Protein AF-A0A7S3A3K7-F1 (afdb_monomer_lite)

Structure (mmCIF, N/CA/C/O backbone):
data_AF-A0A7S3A3K7-F1
#
_entry.id   AF-A0A7S3A3K7-F1
#
loop_
_atom_site.group_PDB
_atom_site.id
_atom_site.type_symbol
_atom_site.label_atom_id
_atom_site.label_alt_id
_atom_site.label_comp_id
_atom_site.label_asym_id
_atom_site.label_entity_id
_atom_site.label_seq_id
_atom_site.pdbx_PDB_ins_code
_atom_site.Cartn_x
_atom_site.Cartn_y
_atom_site.Cartn_z
_atom_site.occupancy
_atom_site.B_iso_or_equiv
_atom_site.auth_seq_id
_atom_site.auth_comp_id
_atom_site.auth_asym_id
_atom_site.auth_atom_id
_atom_site.pdbx_PDB_model_num
ATOM 1 N N . LEU A 1 1 ? 41.680 -73.406 20.985 1.00 48.62 1 LEU A N 1
ATOM 2 C CA . LEU A 1 1 ? 42.616 -72.964 22.042 1.00 48.62 1 LEU A CA 1
ATOM 3 C C . LEU A 1 1 ? 43.119 -71.578 21.677 1.00 48.62 1 LEU A C 1
ATOM 5 O O . LEU A 1 1 ? 43.986 -71.522 20.825 1.00 48.62 1 LEU A O 1
ATOM 9 N N . THR A 1 2 ? 42.519 -70.525 22.250 1.00 40.88 2 THR A N 1
ATOM 10 C CA . THR A 1 2 ? 43.187 -69.332 22.823 1.00 40.88 2 THR A CA 1
ATOM 11 C C . THR A 1 2 ? 42.159 -68.251 23.203 1.00 40.88 2 THR A C 1
ATOM 13 O O . THR A 1 2 ? 41.524 -67.630 22.363 1.00 40.88 2 THR A O 1
ATOM 16 N N . HIS A 1 3 ? 41.992 -68.117 24.520 1.00 38.97 3 HIS A N 1
ATOM 17 C CA . HIS A 1 3 ? 41.786 -66.915 25.336 1.00 38.97 3 HIS A CA 1
ATOM 18 C C . HIS A 1 3 ? 40.972 -65.710 24.819 1.00 38.97 3 HIS A C 1
ATOM 20 O O . HIS A 1 3 ? 41.445 -64.885 24.044 1.00 38.97 3 HIS A O 1
ATOM 26 N N . LEU A 1 4 ? 39.814 -65.520 25.464 1.00 44.84 4 LEU A N 1
ATOM 27 C CA . LEU A 1 4 ? 39.289 -64.206 25.857 1.00 44.84 4 LEU A CA 1
ATOM 28 C C . LEU A 1 4 ? 40.217 -63.549 26.900 1.00 44.84 4 LEU A C 1
ATOM 30 O O . LEU A 1 4 ? 40.823 -64.264 27.706 1.00 44.84 4 LEU A O 1
ATOM 34 N N . PRO A 1 5 ? 40.184 -62.211 27.014 1.00 56.34 5 PRO A N 1
ATOM 35 C CA . PRO A 1 5 ? 40.103 -61.620 28.339 1.00 56.34 5 PRO A CA 1
ATOM 36 C C . PRO A 1 5 ? 38.936 -60.644 28.475 1.00 56.34 5 PRO A C 1
ATOM 38 O O . PRO A 1 5 ? 38.511 -59.955 27.549 1.00 56.34 5 PRO A O 1
ATOM 41 N N . TRP A 1 6 ? 38.428 -60.650 29.697 1.00 43.72 6 TRP A N 1
ATOM 42 C CA . TRP A 1 6 ? 37.348 -59.841 30.215 1.00 43.72 6 TRP A CA 1
ATOM 43 C C . TRP A 1 6 ? 37.737 -58.365 30.323 1.00 43.72 6 TRP A C 1
ATOM 45 O O . TRP A 1 6 ? 38.865 -58.034 30.683 1.00 43.72 6 TRP A O 1
ATOM 55 N N . GLY A 1 7 ? 36.757 -57.491 30.098 1.00 38.28 7 GLY A N 1
ATOM 56 C CA . GLY A 1 7 ? 36.835 -56.056 30.344 1.00 38.28 7 GLY A CA 1
ATOM 57 C C . GLY A 1 7 ? 35.510 -55.552 30.908 1.00 38.28 7 GLY A C 1
ATOM 58 O O . GLY A 1 7 ? 34.555 -55.347 30.173 1.00 38.28 7 GLY A O 1
ATOM 59 N N . SER A 1 8 ? 35.502 -55.443 32.232 1.00 40.81 8 SER A N 1
ATOM 60 C CA . SER A 1 8 ? 34.556 -54.838 33.174 1.00 40.81 8 SER A CA 1
ATOM 61 C C . SER A 1 8 ? 33.446 -53.898 32.669 1.00 40.81 8 SER A C 1
ATOM 63 O O . SER A 1 8 ? 33.669 -52.920 31.961 1.00 40.81 8 SER A O 1
ATOM 65 N N . VAL A 1 9 ? 32.269 -54.172 33.235 1.00 48.50 9 VAL A N 1
ATOM 66 C CA . VAL A 1 9 ? 31.113 -53.315 33.541 1.00 48.50 9 VAL A CA 1
ATOM 67 C C . VAL A 1 9 ? 31.471 -51.845 33.799 1.00 48.50 9 VAL A C 1
ATOM 69 O O . VAL A 1 9 ? 32.280 -51.565 34.683 1.00 48.50 9 VAL A O 1
ATOM 72 N N . VAL A 1 10 ? 30.767 -50.928 33.120 1.00 49.78 10 VAL A N 1
ATOM 73 C CA . VAL A 1 10 ? 30.323 -49.651 33.706 1.00 49.78 10 VAL A CA 1
ATOM 74 C C . VAL A 1 10 ? 28.946 -49.297 33.136 1.00 49.78 10 VAL A C 1
ATOM 76 O O . VAL A 1 10 ? 28.783 -49.142 31.924 1.00 49.78 10 VAL A O 1
ATOM 79 N N . ASP A 1 11 ? 27.963 -49.191 34.027 1.00 44.97 11 ASP A N 1
ATOM 80 C CA . ASP A 1 11 ? 26.621 -48.672 33.787 1.00 44.97 11 ASP A CA 1
ATOM 81 C C . ASP A 1 11 ? 26.643 -47.361 32.994 1.00 44.97 11 ASP A C 1
ATOM 83 O O . ASP A 1 11 ? 27.205 -46.354 33.435 1.00 44.97 11 ASP A O 1
ATOM 87 N N . ARG A 1 12 ? 25.968 -47.334 31.840 1.00 42.22 12 ARG A N 1
ATOM 88 C CA . ARG A 1 12 ? 25.594 -46.076 31.190 1.00 42.22 12 ARG A CA 1
ATOM 89 C C . ARG A 1 12 ? 24.092 -45.899 31.308 1.00 42.22 12 ARG A C 1
ATOM 91 O O . ARG A 1 12 ? 23.311 -46.462 30.547 1.00 42.22 12 ARG A O 1
ATOM 98 N N . ALA A 1 13 ? 23.738 -45.122 32.325 1.00 43.72 13 ALA A N 1
ATOM 99 C CA . ALA A 1 13 ? 22.403 -44.645 32.608 1.00 43.72 13 ALA A CA 1
ATOM 100 C C . ALA A 1 13 ? 21.700 -44.122 31.345 1.00 43.72 13 ALA A C 1
ATOM 102 O O . ALA A 1 13 ? 22.262 -43.364 30.550 1.00 43.72 13 ALA A O 1
ATOM 103 N N . LEU A 1 14 ? 20.438 -44.528 31.217 1.00 46.00 14 LEU A N 1
ATOM 104 C CA . LEU A 1 14 ? 19.423 -43.931 30.363 1.00 46.00 14 LEU A CA 1
ATOM 105 C C . LEU A 1 14 ? 19.264 -42.448 30.720 1.00 46.00 14 LEU A C 1
ATOM 107 O O . LEU A 1 14 ? 18.558 -42.097 31.662 1.00 46.00 14 LEU A O 1
ATOM 111 N N . SER A 1 15 ? 19.903 -41.574 29.949 1.00 43.91 15 SER A N 1
ATOM 112 C CA . SER A 1 15 ? 19.579 -40.150 29.940 1.00 43.91 15 SER A CA 1
ATOM 113 C C . SER A 1 15 ? 18.544 -39.905 28.851 1.00 43.91 15 SER A C 1
ATOM 115 O O . SER A 1 15 ? 18.863 -39.879 27.662 1.00 43.91 15 SER A O 1
ATOM 117 N N . SER A 1 16 ? 17.291 -39.751 29.272 1.00 46.41 16 SER A N 1
ATOM 118 C CA . SER A 1 16 ? 16.187 -39.245 28.459 1.00 46.41 16 SER A CA 1
ATOM 119 C C . SER A 1 16 ? 16.609 -37.983 27.693 1.00 46.41 16 SER A C 1
ATOM 121 O O . SER A 1 16 ? 17.256 -37.116 28.287 1.00 46.41 16 SER A O 1
ATOM 123 N N . PRO A 1 17 ? 16.228 -37.811 26.415 1.00 43.88 17 PRO A N 1
ATOM 124 C CA . PRO A 1 17 ? 16.402 -36.536 25.744 1.00 43.88 17 PRO A CA 1
ATOM 125 C C . PRO A 1 17 ? 15.459 -35.530 26.403 1.00 43.88 17 PRO A C 1
ATOM 127 O O . PRO A 1 17 ? 14.247 -35.529 26.185 1.00 43.88 17 PRO A O 1
ATOM 130 N N . SER A 1 18 ? 16.022 -34.677 27.252 1.00 43.31 18 SER A N 1
ATOM 131 C CA . SER A 1 18 ? 15.382 -33.455 27.703 1.00 43.31 18 SER A CA 1
ATOM 132 C C . SER A 1 18 ? 15.076 -32.622 26.462 1.00 43.31 18 SER A C 1
ATOM 134 O O . SER A 1 18 ? 15.966 -32.066 25.819 1.00 43.31 18 SER A O 1
ATOM 136 N N . HIS A 1 19 ? 13.791 -32.578 26.106 1.00 44.78 19 HIS A N 1
ATOM 137 C CA . HIS A 1 19 ? 13.234 -31.603 25.185 1.00 44.78 19 HIS A CA 1
ATOM 138 C C . HIS A 1 19 ? 13.620 -30.214 25.694 1.00 44.78 19 HIS A C 1
ATOM 140 O O . HIS A 1 19 ? 12.988 -29.649 26.586 1.00 44.78 19 HIS A O 1
ATOM 146 N N . ASN A 1 20 ? 14.701 -29.675 25.138 1.00 39.59 20 ASN A N 1
ATOM 147 C CA . ASN A 1 20 ? 15.063 -28.285 25.296 1.00 39.59 20 ASN A CA 1
ATOM 148 C C . ASN A 1 20 ? 14.055 -27.503 24.452 1.00 39.59 20 ASN A C 1
ATOM 150 O O . ASN A 1 20 ? 14.268 -27.262 23.263 1.00 39.59 20 ASN A O 1
ATOM 154 N N . SER A 1 21 ? 12.895 -27.218 25.047 1.00 44.78 21 SER A N 1
ATOM 155 C CA . SER A 1 21 ? 11.903 -26.294 24.512 1.00 44.78 21 SER A CA 1
ATOM 156 C C . SER A 1 21 ? 12.592 -24.948 24.362 1.00 44.78 21 SER A C 1
ATOM 158 O O . SER A 1 21 ? 12.671 -24.161 25.303 1.00 44.78 21 SER A O 1
ATOM 160 N N . GLN A 1 22 ? 13.163 -24.721 23.180 1.00 43.12 22 GLN A N 1
ATOM 161 C CA . GLN A 1 22 ? 13.706 -23.438 22.786 1.00 43.12 22 GLN A CA 1
ATOM 162 C C . GLN A 1 22 ? 12.606 -22.402 22.999 1.00 43.12 22 GLN A C 1
ATOM 164 O O . GLN A 1 22 ? 11.607 -22.381 22.276 1.00 43.12 22 GLN A O 1
ATOM 169 N N . ASN A 1 23 ? 12.810 -21.551 24.005 1.00 40.94 23 ASN A N 1
ATOM 170 C CA . ASN A 1 23 ? 12.124 -20.282 24.179 1.00 40.94 23 ASN A CA 1
ATOM 171 C C . ASN A 1 23 ? 12.388 -19.439 22.927 1.00 40.94 23 ASN A C 1
ATOM 173 O O . ASN A 1 23 ? 13.291 -18.605 22.890 1.00 40.94 23 ASN A O 1
ATOM 177 N N . SER A 1 24 ? 11.621 -19.692 21.869 1.00 43.72 24 SER A N 1
ATOM 178 C CA . SER A 1 24 ? 11.544 -18.782 20.742 1.00 43.72 24 SER A CA 1
ATOM 179 C C . SER A 1 24 ? 10.917 -17.501 21.283 1.00 43.72 24 SER A C 1
ATOM 181 O O . SER A 1 24 ? 9.800 -17.559 21.806 1.00 43.72 24 SER A O 1
ATOM 183 N N . PRO A 1 25 ? 11.620 -16.357 21.235 1.00 47.22 25 PRO A N 1
ATOM 184 C CA . PRO A 1 25 ? 11.045 -15.101 21.681 1.00 47.22 25 PRO A CA 1
ATOM 185 C C . PRO A 1 25 ? 9.743 -14.870 20.915 1.00 47.22 25 PRO A C 1
ATOM 187 O O . PRO A 1 25 ? 9.689 -15.074 19.698 1.00 47.22 25 PRO A O 1
ATOM 190 N N . ALA A 1 26 ? 8.689 -14.484 21.640 1.00 53.88 26 ALA A N 1
ATOM 191 C CA . ALA A 1 26 ? 7.407 -14.162 21.032 1.00 53.88 26 ALA A CA 1
ATOM 192 C C . ALA A 1 26 ? 7.640 -13.182 19.867 1.00 53.88 26 ALA A C 1
ATOM 194 O O . ALA A 1 26 ? 8.422 -12.234 20.026 1.00 53.88 26 ALA A O 1
ATOM 195 N N . PRO A 1 27 ? 7.018 -13.406 18.694 1.00 54.75 27 PRO A N 1
ATOM 196 C CA . PRO A 1 27 ? 7.223 -12.533 17.552 1.00 54.75 27 PRO A CA 1
ATOM 197 C C . PRO A 1 27 ? 6.900 -11.089 17.960 1.00 54.75 27 PRO A C 1
ATOM 199 O O . PRO A 1 27 ? 5.923 -10.861 18.685 1.00 54.75 27 PRO A O 1
ATOM 202 N N . PRO A 1 28 ? 7.723 -10.110 17.541 1.00 56.53 28 PRO A N 1
ATOM 203 C CA . PRO A 1 28 ? 7.477 -8.718 17.871 1.00 56.53 28 PRO A CA 1
ATOM 204 C C . PRO A 1 28 ? 6.077 -8.320 17.389 1.00 56.53 28 PRO A C 1
ATOM 206 O O . PRO A 1 28 ? 5.629 -8.805 16.344 1.00 56.53 28 PRO A O 1
ATOM 209 N N . PRO A 1 29 ? 5.374 -7.440 18.122 1.00 56.84 29 PRO A N 1
ATOM 210 C CA . PRO A 1 29 ? 4.051 -7.011 17.711 1.00 56.84 29 PRO A CA 1
ATOM 211 C C . PRO A 1 29 ? 4.127 -6.389 16.306 1.00 56.84 29 PRO A C 1
ATOM 213 O O . PRO A 1 29 ? 5.059 -5.630 16.017 1.00 56.84 29 PRO A O 1
ATOM 216 N N . PRO A 1 30 ? 3.174 -6.705 15.416 1.00 60.47 30 PRO A N 1
ATOM 217 C CA . PRO A 1 30 ? 3.154 -6.158 14.065 1.00 60.47 30 PRO A CA 1
ATOM 218 C C . PRO A 1 30 ? 3.086 -4.624 14.086 1.00 60.47 30 PRO A C 1
ATOM 220 O O . PRO A 1 30 ? 2.405 -4.023 14.918 1.00 60.47 30 PRO A O 1
ATOM 223 N N . GLU A 1 31 ? 3.789 -3.980 13.150 1.00 72.31 31 GLU A N 1
ATOM 224 C CA . GLU A 1 31 ? 3.760 -2.523 12.984 1.00 72.31 31 GLU A CA 1
ATOM 225 C C . GLU A 1 31 ? 2.413 -2.129 12.358 1.00 72.31 31 GLU A C 1
ATOM 227 O O . GLU A 1 31 ? 2.075 -2.566 11.255 1.00 72.31 31 GLU A O 1
ATOM 232 N N . VAL A 1 32 ? 1.635 -1.314 13.067 1.00 75.12 32 VAL A N 1
ATOM 233 C CA . VAL A 1 32 ? 0.281 -0.927 12.662 1.00 75.12 32 VAL A CA 1
ATOM 234 C C . VAL A 1 32 ? 0.232 0.570 12.409 1.00 75.12 32 VAL A C 1
ATOM 236 O O . VAL A 1 32 ? 0.547 1.369 13.291 1.00 75.12 32 VAL A O 1
ATOM 239 N N . ASP A 1 33 ? -0.204 0.940 11.210 1.00 80.00 33 ASP A N 1
ATOM 240 C CA . ASP A 1 33 ? -0.433 2.321 10.817 1.00 80.00 33 ASP A CA 1
ATOM 241 C C . ASP A 1 33 ? -1.932 2.600 10.672 1.00 80.00 33 ASP A C 1
ATOM 243 O O . ASP A 1 33 ? -2.549 2.386 9.626 1.00 80.00 33 ASP A O 1
ATOM 247 N N . VAL A 1 34 ? -2.516 3.029 11.789 1.00 75.69 34 VAL A N 1
ATOM 248 C CA . VAL A 1 34 ? -3.931 3.390 11.928 1.00 75.69 34 VAL A CA 1
ATOM 249 C C . VAL A 1 34 ? -4.007 4.847 12.396 1.00 75.69 34 VAL A C 1
ATOM 251 O O . VAL A 1 34 ? -3.272 5.200 13.329 1.00 75.69 34 VAL A O 1
ATOM 254 N N . PRO A 1 35 ? -4.896 5.689 11.835 1.00 73.50 35 PRO A N 1
ATOM 255 C CA . PRO A 1 35 ? -5.118 7.054 12.310 1.00 73.50 35 PRO A CA 1
ATOM 256 C C . PRO A 1 35 ? -5.414 7.120 13.816 1.00 73.50 35 PRO A C 1
ATOM 258 O O . PRO A 1 35 ? -6.130 6.280 14.363 1.00 73.50 35 PRO A O 1
ATOM 261 N N . GLU A 1 36 ? -4.885 8.130 14.510 1.00 76.06 36 GLU A N 1
ATOM 262 C CA . GLU A 1 36 ? -5.042 8.230 15.972 1.00 76.06 36 GLU A CA 1
ATOM 263 C C . GLU A 1 36 ? -6.492 8.412 16.409 1.00 76.06 36 GLU A C 1
ATOM 265 O O . GLU A 1 36 ? -6.896 7.859 17.427 1.00 76.06 36 GLU A O 1
ATOM 270 N N . SER A 1 37 ? -7.289 9.130 15.617 1.00 72.62 37 SER A N 1
ATOM 271 C CA . SER A 1 37 ? -8.723 9.307 15.854 1.00 72.62 37 SER A CA 1
ATOM 272 C C . SER A 1 37 ? -9.465 7.974 15.955 1.00 72.62 37 SER A C 1
ATOM 274 O O . SER A 1 37 ? -10.330 7.819 16.810 1.00 72.62 37 SER A O 1
ATOM 276 N N . VAL A 1 38 ? -9.080 6.989 15.142 1.00 73.12 38 VAL A N 1
ATOM 277 C CA . VAL A 1 38 ? -9.679 5.649 15.133 1.00 73.12 38 VAL A CA 1
ATOM 278 C C . VAL A 1 38 ? -9.215 4.831 16.343 1.00 73.12 38 VAL A C 1
ATOM 280 O O . VAL A 1 38 ? -10.004 4.109 16.947 1.00 73.12 38 VAL A O 1
ATOM 283 N N . MET A 1 39 ? -7.953 4.984 16.753 1.00 78.75 39 MET A N 1
ATOM 284 C CA . MET A 1 39 ? -7.382 4.269 17.905 1.00 78.75 39 MET A CA 1
ATOM 285 C C . MET A 1 39 ? -7.906 4.746 19.268 1.00 78.75 39 MET A C 1
ATOM 287 O O . MET A 1 39 ? -7.709 4.044 20.259 1.00 78.75 39 MET A O 1
ATOM 291 N N . LYS A 1 40 ? -8.578 5.904 19.330 1.00 78.19 40 LYS A N 1
ATOM 292 C CA . LYS A 1 40 ? -9.240 6.409 20.547 1.00 78.19 40 LYS A CA 1
ATOM 293 C C . LYS A 1 40 ? -10.505 5.623 20.911 1.00 78.19 40 LYS A C 1
ATOM 295 O O . LYS A 1 40 ? -10.956 5.712 22.049 1.00 78.19 40 LYS A O 1
ATOM 300 N N . HIS A 1 41 ? -11.067 4.845 19.983 1.00 76.25 41 HIS A N 1
ATOM 301 C CA . HIS A 1 41 ? -12.256 4.041 20.253 1.00 76.25 41 HIS A CA 1
ATOM 302 C C . HIS A 1 41 ? -11.911 2.811 21.117 1.00 76.25 41 HIS A C 1
ATOM 304 O O . HIS A 1 41 ? -10.933 2.115 20.816 1.00 76.25 41 HIS A O 1
ATOM 310 N N . PRO A 1 42 ? -12.713 2.471 22.144 1.00 75.19 42 PRO A N 1
ATOM 311 C CA . PRO A 1 42 ? -12.430 1.344 23.041 1.00 75.19 42 PRO A CA 1
ATOM 312 C C . PRO A 1 42 ? -12.338 -0.005 22.306 1.00 75.19 42 PRO A C 1
ATOM 314 O O . PRO A 1 42 ? -11.545 -0.874 22.672 1.00 75.19 42 PRO A O 1
ATOM 317 N N . GLU A 1 43 ? -13.079 -0.161 21.210 1.00 80.88 43 GLU A N 1
ATOM 318 C CA . GLU A 1 43 ? -13.102 -1.392 20.408 1.00 80.88 43 GLU A CA 1
ATOM 319 C C . GLU A 1 43 ? -11.941 -1.518 19.408 1.00 80.88 43 GLU A C 1
ATOM 321 O O . GLU A 1 43 ? -11.706 -2.604 18.867 1.00 80.88 43 GLU A O 1
ATOM 326 N N . ALA A 1 44 ? -11.172 -0.448 19.177 1.00 75.75 44 ALA A N 1
ATOM 327 C CA . ALA A 1 44 ? -10.122 -0.426 18.157 1.00 75.75 44 ALA A CA 1
ATOM 328 C C . ALA A 1 44 ? -9.031 -1.469 18.436 1.00 75.75 44 ALA A C 1
ATOM 330 O O . ALA A 1 44 ? -8.587 -2.182 17.538 1.00 75.75 44 ALA A O 1
ATOM 331 N N . LYS A 1 45 ? -8.634 -1.630 19.705 1.00 77.81 45 LYS A N 1
ATOM 332 C CA . LYS A 1 45 ? -7.614 -2.618 20.097 1.00 77.81 45 LYS A CA 1
ATOM 333 C C . LYS A 1 45 ? -8.080 -4.059 19.875 1.00 77.81 45 LYS A C 1
ATOM 335 O O . LYS A 1 45 ? -7.266 -4.906 19.506 1.00 77.81 45 LYS A O 1
ATOM 340 N N . ARG A 1 46 ? -9.368 -4.346 20.098 1.00 79.44 46 ARG A N 1
ATOM 341 C CA . ARG A 1 46 ? -9.954 -5.678 19.876 1.00 79.44 46 ARG A CA 1
ATOM 342 C C . ARG A 1 46 ? -10.043 -5.977 18.382 1.00 79.44 46 ARG A C 1
ATOM 344 O O . ARG A 1 46 ? -9.524 -7.001 17.947 1.00 79.44 46 ARG A O 1
ATOM 351 N N . SER A 1 47 ? -10.584 -5.029 17.622 1.00 78.31 47 SER A N 1
ATOM 352 C CA . SER A 1 47 ? -10.671 -5.073 16.160 1.00 78.31 47 SER A CA 1
ATOM 353 C C . SER A 1 47 ? -9.305 -5.282 15.507 1.00 78.31 47 SER A C 1
ATOM 355 O O . SER A 1 47 ? -9.160 -6.052 14.567 1.00 78.31 47 SER A O 1
ATOM 357 N N . LEU A 1 48 ? -8.259 -4.633 16.020 1.00 77.31 48 LEU A N 1
ATOM 358 C CA . LEU A 1 48 ? -6.920 -4.751 15.450 1.00 77.31 48 LEU A CA 1
ATOM 359 C C . LEU A 1 48 ? -6.329 -6.150 15.655 1.00 77.31 48 LEU A C 1
ATOM 361 O O . LEU A 1 48 ? -5.745 -6.719 14.734 1.00 77.31 48 LEU A O 1
ATOM 365 N N . LYS A 1 49 ? -6.507 -6.720 16.854 1.00 76.06 49 LYS A N 1
ATOM 366 C CA . LYS A 1 49 ? -6.112 -8.107 17.147 1.00 76.06 49 LYS A CA 1
ATOM 367 C C . LYS A 1 49 ? -6.887 -9.102 16.286 1.00 76.06 49 LYS A C 1
ATOM 369 O O . LYS A 1 49 ? -6.338 -10.118 15.871 1.00 76.06 49 LYS A O 1
ATOM 374 N N . GLU A 1 50 ? -8.158 -8.821 16.031 1.00 77.50 50 GLU A N 1
ATOM 375 C CA . GLU A 1 50 ? -9.009 -9.620 15.158 1.00 77.50 50 GLU A CA 1
ATOM 376 C C . GLU A 1 50 ? -8.518 -9.572 13.708 1.00 77.50 50 GLU A C 1
ATOM 378 O O . GLU A 1 50 ? -8.271 -10.623 13.122 1.00 77.50 50 GLU A O 1
ATOM 383 N N . LEU A 1 51 ? -8.240 -8.383 13.171 1.00 74.38 51 LEU A N 1
ATOM 384 C CA . LEU A 1 51 ? -7.692 -8.208 11.825 1.00 74.38 51 LEU A CA 1
ATOM 385 C C . LEU A 1 51 ? -6.354 -8.937 11.660 1.00 74.38 51 LEU A C 1
ATOM 387 O O . LEU A 1 51 ? -6.154 -9.631 10.670 1.00 74.38 51 LEU A O 1
ATOM 391 N N . GLN A 1 52 ? -5.473 -8.879 12.661 1.00 73.44 52 GLN A N 1
ATOM 392 C CA . GLN A 1 52 ? -4.226 -9.655 12.673 1.00 73.44 52 GLN A CA 1
ATOM 393 C C . GLN A 1 52 ? -4.481 -11.169 12.612 1.00 73.44 52 GLN A C 1
ATOM 395 O O . GLN A 1 52 ? -3.804 -11.879 11.871 1.00 73.44 52 GLN A O 1
ATOM 400 N N . ARG A 1 53 ? -5.487 -11.671 13.340 1.00 70.69 53 ARG A N 1
ATOM 401 C CA . ARG A 1 53 ? -5.883 -13.090 13.303 1.00 70.69 53 ARG A CA 1
ATOM 402 C C . ARG A 1 53 ? -6.534 -13.494 11.976 1.00 70.69 53 ARG A C 1
ATOM 404 O O . ARG A 1 53 ? -6.289 -14.605 11.516 1.00 70.69 53 ARG A O 1
ATOM 411 N N . TYR A 1 54 ? -7.344 -12.634 11.358 1.00 64.50 54 TYR A N 1
ATOM 412 C CA . TYR A 1 54 ? -7.994 -12.923 10.071 1.00 64.50 54 TYR A CA 1
ATOM 413 C C . TYR A 1 54 ? -7.033 -12.833 8.892 1.00 64.50 54 TYR A C 1
ATOM 415 O O . TYR A 1 54 ? -7.081 -13.673 7.999 1.00 64.50 54 TYR A O 1
ATOM 423 N N . SER A 1 55 ? -6.104 -11.884 8.940 1.00 59.53 55 SER A N 1
ATOM 424 C CA . SER A 1 55 ? -4.991 -11.741 8.000 1.00 59.53 55 SER A CA 1
ATOM 425 C C . SER A 1 55 ? -4.183 -13.049 7.865 1.00 59.53 55 SER A C 1
ATOM 427 O O . SER A 1 55 ? -3.772 -13.419 6.771 1.00 59.53 55 SER A O 1
ATOM 429 N N . LEU A 1 56 ? -4.055 -13.815 8.960 1.00 55.44 56 LEU A N 1
ATOM 430 C CA . LEU A 1 56 ? -3.446 -15.156 9.001 1.00 55.44 56 LEU A CA 1
ATOM 431 C C . LEU A 1 56 ? -4.328 -16.279 8.418 1.00 55.44 56 LEU A C 1
ATOM 433 O O . LEU A 1 56 ? -3.799 -17.272 7.922 1.00 55.44 56 LEU A O 1
ATOM 437 N N . LYS A 1 57 ? -5.659 -16.154 8.515 1.00 52.16 57 LYS A N 1
ATOM 438 C CA . LYS A 1 57 ? -6.634 -17.177 8.090 1.00 52.16 57 LYS A CA 1
ATOM 439 C C . LYS A 1 57 ? -7.174 -16.975 6.680 1.00 52.16 57 LYS A C 1
ATOM 441 O O . LYS A 1 57 ? -7.743 -17.911 6.135 1.00 52.16 57 LYS A O 1
ATOM 446 N N . SER A 1 58 ? -6.951 -15.812 6.073 1.00 49.81 58 SER A N 1
ATOM 447 C CA . SER A 1 58 ? -7.245 -15.523 4.665 1.00 49.81 58 SER A CA 1
ATOM 448 C C . SER A 1 58 ? -6.277 -16.254 3.715 1.00 49.81 58 SER A C 1
ATOM 450 O O . SER A 1 58 ? -5.733 -15.680 2.774 1.00 49.81 58 SER A O 1
ATOM 452 N N . LYS A 1 59 ? -6.046 -17.548 3.950 1.00 46.97 59 LYS A N 1
ATOM 453 C CA . LYS A 1 59 ? -5.794 -18.490 2.866 1.00 46.97 59 LYS A CA 1
ATOM 454 C C . LYS A 1 59 ? -7.173 -18.827 2.302 1.00 46.97 59 LYS A C 1
ATOM 456 O O . LYS A 1 59 ? -8.011 -19.332 3.035 1.00 46.97 59 LYS A O 1
ATOM 461 N N . MET A 1 60 ? -7.375 -18.583 1.012 1.00 45.12 60 MET A N 1
ATOM 462 C CA . MET A 1 60 ? -8.448 -19.211 0.230 1.00 45.12 60 MET A CA 1
ATOM 463 C C . MET A 1 60 ? -9.883 -18.765 0.548 1.00 45.12 60 MET A C 1
ATOM 465 O O . MET A 1 60 ? -10.730 -19.602 0.821 1.00 45.12 60 MET A O 1
ATOM 469 N N . ASN A 1 61 ? -10.199 -17.478 0.402 1.00 36.06 61 ASN A N 1
ATOM 470 C CA . ASN A 1 61 ? -11.497 -17.156 -0.193 1.00 36.06 61 ASN A CA 1
ATOM 471 C C . ASN A 1 61 ? -11.338 -16.017 -1.199 1.00 36.06 61 ASN A C 1
ATOM 473 O O . ASN A 1 61 ? -10.904 -14.911 -0.883 1.00 36.06 61 ASN A O 1
ATOM 477 N N . SER A 1 62 ? -11.584 -16.411 -2.439 1.00 47.38 62 SER A N 1
ATOM 478 C CA . SER A 1 62 ? -11.654 -15.656 -3.677 1.00 47.38 62 SER A CA 1
ATOM 479 C C . SER A 1 62 ? -12.611 -14.474 -3.567 1.00 47.38 62 SER A C 1
ATOM 481 O O . SER A 1 62 ? -13.730 -14.670 -3.110 1.00 47.38 62 SER A O 1
ATOM 483 N N . ASP A 1 63 ? -12.123 -13.294 -3.968 1.00 39.06 63 ASP A N 1
ATOM 484 C CA . ASP A 1 63 ? -12.873 -12.223 -4.667 1.00 39.06 63 ASP A CA 1
ATOM 485 C C . ASP A 1 63 ? -12.065 -10.922 -4.827 1.00 39.06 63 ASP A C 1
ATOM 487 O O . ASP A 1 63 ? -12.507 -9.962 -5.454 1.00 39.06 63 ASP A O 1
ATOM 491 N N . ALA A 1 64 ? -10.836 -10.859 -4.323 1.00 48.69 64 ALA A N 1
ATOM 492 C CA . ALA A 1 64 ? -10.025 -9.657 -4.439 1.00 48.69 64 ALA A CA 1
ATOM 493 C C . ALA A 1 64 ? -9.009 -9.779 -5.583 1.00 48.69 64 ALA A C 1
ATOM 495 O O . ALA A 1 64 ? -7.988 -10.448 -5.444 1.00 48.69 64 ALA A O 1
ATOM 496 N N . GLU A 1 65 ? -9.230 -9.036 -6.674 1.00 53.03 65 GLU A N 1
ATOM 497 C CA . GLU A 1 65 ? -8.275 -8.838 -7.787 1.00 53.03 65 GLU A CA 1
ATOM 498 C C . GLU A 1 65 ? -6.864 -8.421 -7.299 1.00 53.03 65 GLU A C 1
ATOM 500 O O . GLU A 1 65 ? -5.889 -8.556 -8.027 1.00 53.03 65 GLU A O 1
ATOM 505 N N . PHE A 1 66 ? -6.729 -7.964 -6.047 1.00 54.94 66 PHE A N 1
ATOM 506 C CA . PHE A 1 66 ? -5.479 -7.524 -5.416 1.00 54.94 66 PHE A CA 1
ATOM 507 C C . PHE A 1 66 ? -4.990 -8.413 -4.257 1.00 54.94 66 PHE A C 1
ATOM 509 O O . PHE A 1 66 ? -4.002 -8.072 -3.603 1.00 54.94 66 PHE A O 1
ATOM 516 N N . THR A 1 67 ? -5.635 -9.551 -3.992 1.00 58.72 67 THR A N 1
ATOM 517 C CA . THR A 1 67 ? -5.122 -10.574 -3.069 1.00 58.72 67 THR A CA 1
ATOM 518 C C . THR A 1 67 ? -4.245 -11.532 -3.857 1.00 58.72 67 THR A C 1
ATOM 520 O O . THR A 1 67 ? -4.714 -12.179 -4.785 1.00 58.72 67 THR A O 1
ATOM 523 N N . GLY A 1 68 ? -2.955 -11.616 -3.520 1.00 60.88 68 GLY A N 1
ATOM 524 C CA . GLY A 1 68 ? -2.021 -12.455 -4.284 1.00 60.88 68 GLY A CA 1
ATOM 525 C C . GLY A 1 68 ? -0.845 -11.717 -4.913 1.00 60.88 68 GLY A C 1
ATOM 526 O O . GLY A 1 68 ? -0.004 -12.347 -5.547 1.00 60.88 68 GLY A O 1
ATOM 527 N N . MET A 1 69 ? -0.780 -10.389 -4.789 1.00 80.56 69 MET A N 1
ATOM 528 C CA . MET A 1 69 ? 0.182 -9.590 -5.545 1.00 80.56 69 MET A CA 1
ATOM 529 C C . MET A 1 69 ? 1.448 -9.284 -4.750 1.00 80.56 69 MET A C 1
ATOM 531 O O . MET A 1 69 ? 1.414 -8.983 -3.558 1.00 80.56 69 MET A O 1
ATOM 535 N N . MET A 1 70 ? 2.584 -9.304 -5.445 1.00 88.19 70 MET A N 1
ATOM 536 C CA . MET A 1 70 ? 3.869 -8.907 -4.882 1.00 88.19 70 MET A CA 1
ATOM 537 C C . MET A 1 70 ? 4.133 -7.424 -5.148 1.00 88.19 70 MET A C 1
ATOM 539 O O . MET A 1 70 ? 4.103 -6.984 -6.297 1.00 88.19 70 MET A O 1
ATOM 543 N N . LEU A 1 71 ? 4.460 -6.672 -4.097 1.00 91.56 71 LEU A N 1
ATOM 544 C CA . LEU A 1 71 ? 4.956 -5.299 -4.199 1.00 91.56 71 LEU A CA 1
ATOM 545 C C . LEU A 1 71 ? 6.342 -5.177 -3.585 1.00 91.56 71 LEU A C 1
ATOM 547 O O . LEU A 1 71 ? 6.649 -5.770 -2.550 1.00 91.56 71 LEU A O 1
ATOM 551 N N . TRP A 1 72 ? 7.170 -4.334 -4.186 1.00 92.00 72 TRP A N 1
ATOM 552 C CA . TRP A 1 72 ? 8.404 -3.885 -3.563 1.00 92.00 72 TRP A CA 1
ATOM 553 C C . TRP A 1 72 ? 8.106 -2.687 -2.672 1.00 92.00 72 TRP A C 1
ATOM 555 O O . TRP A 1 72 ? 7.568 -1.687 -3.132 1.00 92.00 72 TRP A O 1
ATOM 565 N N . VAL A 1 73 ? 8.495 -2.759 -1.403 1.00 92.25 73 VAL A N 1
ATOM 566 C CA . VAL A 1 73 ? 8.290 -1.696 -0.413 1.00 92.25 73 VAL A CA 1
ATOM 567 C C . VAL A 1 73 ? 9.641 -1.134 0.013 1.00 92.25 73 VAL A C 1
ATOM 569 O O . VAL A 1 73 ? 10.540 -1.888 0.403 1.00 92.25 73 VAL A O 1
ATOM 572 N N . LYS A 1 74 ? 9.804 0.189 -0.040 1.00 89.62 74 LYS A N 1
ATOM 573 C CA . LYS A 1 74 ? 11.033 0.858 0.409 1.00 89.62 74 LYS A CA 1
ATOM 574 C C . LYS A 1 74 ? 11.104 0.885 1.936 1.00 89.62 74 LYS A C 1
ATOM 576 O O . LYS A 1 74 ? 10.161 1.306 2.610 1.00 89.62 74 LYS A O 1
ATOM 581 N N . ARG A 1 75 ? 12.237 0.470 2.511 1.00 80.62 75 ARG A N 1
ATOM 582 C CA . ARG A 1 75 ? 12.443 0.488 3.967 1.00 80.62 75 ARG A CA 1
ATOM 583 C C . ARG A 1 75 ? 13.036 1.823 4.433 1.00 80.62 75 ARG A C 1
ATOM 585 O O . ARG A 1 75 ? 14.249 1.964 4.534 1.00 80.62 75 ARG A O 1
ATOM 592 N N . GLY A 1 76 ? 12.166 2.750 4.830 1.00 67.75 76 GLY A N 1
ATOM 593 C CA . GLY A 1 76 ? 12.563 4.018 5.457 1.00 67.75 76 GLY A CA 1
ATOM 594 C C . GLY A 1 76 ? 13.159 5.042 4.481 1.00 67.75 76 GLY A C 1
ATOM 595 O O . GLY A 1 76 ? 13.356 4.759 3.301 1.00 67.75 76 GLY A O 1
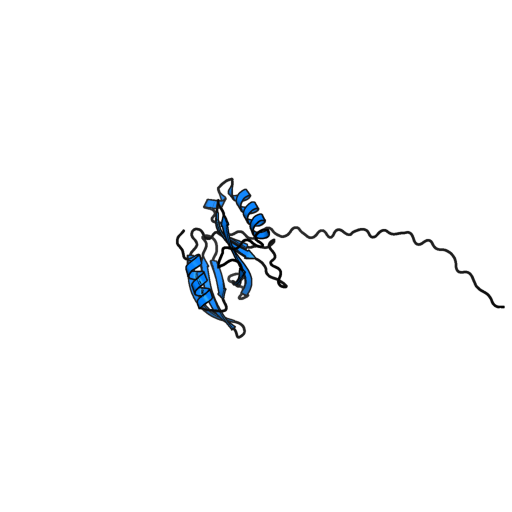ATOM 596 N N . LYS A 1 77 ? 13.416 6.261 4.978 1.00 62.50 77 LYS A N 1
ATOM 597 C CA . LYS A 1 77 ? 13.939 7.375 4.161 1.00 62.50 77 LYS A CA 1
ATOM 598 C C . LYS A 1 77 ? 15.452 7.273 3.917 1.00 62.50 77 LYS A C 1
ATOM 600 O O . LYS A 1 77 ? 15.903 7.563 2.815 1.00 62.50 77 LYS A O 1
ATOM 605 N N . LEU A 1 78 ? 16.206 6.800 4.913 1.00 59.91 78 LEU A N 1
ATOM 606 C CA . LEU A 1 78 ? 17.676 6.733 4.886 1.00 59.91 78 LEU A CA 1
ATOM 607 C C . LEU A 1 78 ? 18.236 5.510 4.147 1.00 59.91 78 LEU A C 1
ATOM 609 O O . LEU A 1 78 ? 19.334 5.572 3.605 1.00 59.91 78 LEU A O 1
ATOM 613 N N . VAL A 1 79 ? 17.495 4.400 4.092 1.00 57.91 79 VAL A N 1
ATOM 614 C CA . VAL A 1 79 ? 17.980 3.158 3.476 1.00 57.91 79 VAL A CA 1
ATOM 615 C C . VAL A 1 79 ? 17.325 2.988 2.109 1.00 57.91 79 VAL A C 1
ATOM 617 O O . VAL A 1 79 ? 16.111 2.830 2.002 1.00 57.91 79 VAL A O 1
ATOM 620 N N . ARG A 1 80 ? 18.120 2.958 1.035 1.00 68.31 80 ARG A N 1
ATOM 621 C CA . ARG A 1 80 ? 17.635 2.723 -0.344 1.00 68.31 80 ARG A CA 1
ATOM 622 C C . ARG A 1 80 ? 17.208 1.267 -0.608 1.00 68.31 80 ARG A C 1
ATOM 624 O O . ARG A 1 80 ? 17.127 0.839 -1.754 1.00 68.31 80 ARG A O 1
ATOM 631 N N . ARG A 1 81 ? 16.951 0.477 0.439 1.00 83.75 81 ARG A N 1
ATOM 632 C CA . ARG A 1 81 ? 16.685 -0.958 0.316 1.00 83.75 81 ARG A CA 1
ATOM 633 C C . ARG A 1 81 ? 15.198 -1.215 0.100 1.00 83.75 81 ARG A C 1
ATOM 635 O O . ARG A 1 81 ? 14.373 -0.922 0.968 1.00 83.75 81 ARG A O 1
ATOM 642 N N . TRP A 1 82 ? 14.886 -1.812 -1.041 1.00 87.00 82 TRP A N 1
ATOM 643 C CA . TRP A 1 82 ? 13.564 -2.331 -1.368 1.00 87.00 82 TRP A CA 1
ATOM 644 C C . TRP A 1 82 ? 13.424 -3.765 -0.862 1.00 87.00 82 TRP A C 1
ATOM 646 O O . TRP A 1 82 ? 14.393 -4.526 -0.845 1.00 87.00 82 TRP A O 1
ATOM 656 N N . ARG A 1 83 ? 12.224 -4.136 -0.417 1.00 88.19 83 ARG A N 1
ATOM 657 C CA . ARG A 1 83 ? 11.897 -5.508 -0.016 1.00 88.19 83 ARG A CA 1
ATOM 658 C C . ARG A 1 83 ? 10.608 -5.942 -0.675 1.00 88.19 83 ARG A C 1
ATOM 660 O O . ARG A 1 83 ? 9.636 -5.195 -0.630 1.00 88.19 83 ARG A O 1
ATOM 667 N N . GLN A 1 84 ? 10.593 -7.148 -1.218 1.00 88.75 84 GLN A N 1
ATOM 668 C CA . GLN A 1 84 ? 9.364 -7.740 -1.710 1.00 88.75 84 GLN A CA 1
ATOM 669 C C . GLN A 1 84 ? 8.451 -8.088 -0.530 1.00 88.75 84 GLN A C 1
ATOM 671 O O . GLN A 1 84 ? 8.896 -8.538 0.536 1.00 88.75 84 GLN A O 1
ATOM 676 N N . ARG A 1 85 ? 7.166 -7.814 -0.705 1.00 90.44 85 ARG A N 1
ATOM 677 C CA . ARG A 1 85 ? 6.102 -8.137 0.233 1.00 90.44 85 ARG A CA 1
ATOM 678 C C . ARG A 1 85 ? 4.946 -8.717 -0.549 1.00 90.44 85 ARG A C 1
ATOM 680 O O . ARG A 1 85 ? 4.624 -8.221 -1.626 1.00 90.44 85 ARG A O 1
ATOM 687 N N . PHE A 1 86 ? 4.348 -9.751 0.019 1.00 88.19 86 PHE A N 1
ATOM 688 C CA . PHE A 1 86 ? 3.048 -10.208 -0.429 1.00 88.19 86 PHE A CA 1
ATOM 689 C C . PHE A 1 86 ? 2.005 -9.229 0.100 1.00 88.19 86 PHE A C 1
ATOM 691 O O . PHE A 1 86 ? 2.097 -8.789 1.249 1.00 88.19 86 PHE A O 1
ATOM 698 N N . VAL A 1 87 ? 1.060 -8.840 -0.744 1.00 89.88 87 VAL A N 1
ATOM 699 C CA . VAL A 1 87 ? 0.102 -7.784 -0.440 1.00 89.88 87 VAL A CA 1
ATOM 700 C C . VAL A 1 87 ? -1.316 -8.295 -0.622 1.00 89.88 87 VAL A C 1
ATOM 702 O O . VAL A 1 87 ? -1.618 -9.023 -1.567 1.00 89.88 87 VAL A O 1
ATOM 705 N N . SER A 1 88 ? -2.180 -7.903 0.310 1.00 87.31 88 SER A N 1
ATOM 706 C CA . SER A 1 88 ? -3.620 -8.117 0.232 1.00 87.31 88 SER A CA 1
ATOM 707 C C . SER A 1 88 ? -4.344 -6.883 0.745 1.00 87.31 88 SER A C 1
ATOM 709 O O . SER A 1 88 ? -3.865 -6.228 1.671 1.00 87.31 88 SER A O 1
ATOM 711 N N . ILE A 1 89 ? -5.506 -6.586 0.174 1.00 88.50 89 ILE A N 1
ATOM 712 C CA . ILE A 1 89 ? -6.452 -5.627 0.745 1.00 88.50 89 ILE A CA 1
ATOM 713 C C . ILE A 1 89 ? -7.569 -6.437 1.390 1.00 88.50 89 ILE A C 1
ATOM 715 O O . ILE A 1 89 ? -8.098 -7.352 0.767 1.00 88.50 89 ILE A O 1
ATOM 719 N N . VAL A 1 90 ? -7.903 -6.119 2.635 1.00 86.06 90 VAL A N 1
ATOM 720 C CA . VAL A 1 90 ? -9.014 -6.739 3.363 1.00 86.06 90 VAL A CA 1
ATOM 721 C C . VAL A 1 90 ? -9.982 -5.662 3.820 1.00 86.06 90 VAL A C 1
ATOM 723 O O . VAL A 1 90 ? -9.562 -4.596 4.268 1.00 86.06 90 VAL A O 1
ATOM 726 N N . GLU A 1 91 ? -11.277 -5.932 3.717 1.00 86.25 91 GLU A N 1
ATOM 727 C CA . GLU A 1 91 ? -12.302 -5.070 4.292 1.00 86.25 91 GLU A CA 1
ATOM 728 C C . GLU A 1 91 ? -12.576 -5.490 5.739 1.00 86.25 91 GLU A C 1
ATOM 730 O O . GLU A 1 91 ? -12.793 -6.663 6.041 1.00 86.25 91 GLU A O 1
ATOM 735 N N . HIS A 1 92 ? -12.539 -4.528 6.655 1.00 85.62 92 HIS A N 1
ATOM 736 C CA . HIS A 1 92 ? -12.776 -4.748 8.071 1.00 85.62 92 HIS A CA 1
ATOM 737 C C . HIS A 1 92 ? -13.871 -3.815 8.576 1.00 85.62 92 HIS A C 1
ATOM 739 O O . HIS A 1 92 ? -13.764 -2.600 8.434 1.00 85.62 92 HIS A O 1
ATOM 745 N N . ARG A 1 93 ? -14.873 -4.361 9.275 1.00 82.38 93 ARG A N 1
ATOM 746 C CA . ARG A 1 93 ? -16.057 -3.610 9.744 1.00 82.38 93 ARG A CA 1
ATOM 747 C C . ARG A 1 93 ? -15.720 -2.309 10.476 1.00 82.38 93 ARG A C 1
ATOM 749 O O . ARG A 1 93 ? -16.381 -1.302 10.280 1.00 82.38 93 ARG A O 1
ATOM 756 N N . PHE A 1 94 ? -14.682 -2.334 11.310 1.00 83.81 94 PHE A N 1
ATOM 757 C CA . PHE A 1 94 ? -14.276 -1.169 12.101 1.00 83.81 94 PHE A CA 1
ATOM 758 C C . PHE A 1 94 ? -13.285 -0.229 11.387 1.00 83.81 94 PHE A C 1
ATOM 760 O O . PHE A 1 94 ? -13.343 0.985 11.560 1.00 83.81 94 PHE A O 1
ATOM 767 N N . PHE A 1 95 ? -12.349 -0.772 10.600 1.00 82.81 95 PHE A N 1
ATOM 768 C CA . PHE A 1 95 ? -11.254 0.015 10.012 1.00 82.81 95 PHE A CA 1
ATOM 769 C C . PHE A 1 95 ? -11.512 0.406 8.554 1.00 82.81 95 PHE A C 1
ATOM 771 O O . PHE A 1 95 ? -10.750 1.193 7.996 1.00 82.81 95 PHE A O 1
ATOM 778 N N . GLY A 1 96 ? -12.574 -0.123 7.945 1.00 87.44 96 GLY A N 1
ATOM 779 C CA . GLY A 1 96 ? -12.763 -0.104 6.503 1.00 87.44 96 GLY A CA 1
ATOM 780 C C . GLY A 1 96 ? -11.714 -0.974 5.819 1.00 87.44 96 GLY A C 1
ATOM 781 O O . GLY A 1 96 ? -11.312 -2.018 6.335 1.00 87.44 96 GLY A O 1
ATOM 782 N N . GLU A 1 97 ? -11.246 -0.534 4.659 1.00 89.12 97 GLU A N 1
ATOM 783 C CA . GLU A 1 97 ? -10.208 -1.250 3.927 1.00 89.12 97 GLU A CA 1
ATOM 784 C C . GLU A 1 97 ? -8.826 -1.087 4.556 1.00 89.12 97 GLU A C 1
ATOM 786 O O . GLU A 1 97 ? -8.380 0.013 4.902 1.00 89.12 97 GLU A O 1
ATOM 791 N N . VAL A 1 98 ? -8.117 -2.207 4.651 1.00 89.38 98 VAL A N 1
ATOM 792 C CA . VAL A 1 98 ? -6.777 -2.292 5.217 1.00 89.38 98 VAL A CA 1
ATOM 793 C C . VAL A 1 98 ? -5.864 -3.007 4.235 1.00 89.38 98 VAL A C 1
ATOM 795 O O . VAL A 1 98 ? -6.142 -4.118 3.792 1.00 89.38 98 VAL A O 1
ATOM 798 N N . LEU A 1 99 ? -4.747 -2.363 3.913 1.00 91.50 99 LEU A N 1
ATOM 799 C CA . LEU A 1 99 ? -3.661 -2.946 3.144 1.00 91.50 99 LEU A CA 1
ATOM 800 C C . LEU A 1 99 ? -2.735 -3.716 4.088 1.00 91.50 99 LEU A C 1
ATOM 802 O O . LEU A 1 99 ? -2.091 -3.146 4.973 1.00 91.50 99 LEU A O 1
ATOM 806 N N . CYS A 1 100 ? -2.659 -5.021 3.878 1.00 89.38 100 CYS A N 1
ATOM 807 C CA . CYS A 1 100 ? -1.810 -5.939 4.615 1.00 89.38 100 CYS A CA 1
ATOM 808 C C . CYS A 1 100 ? -0.541 -6.220 3.805 1.00 89.38 100 CYS A C 1
ATOM 810 O O . CYS A 1 100 ? -0.612 -6.686 2.668 1.00 89.38 100 CYS A O 1
ATOM 812 N N . LEU A 1 101 ? 0.626 -5.956 4.395 1.00 90.81 101 LEU A N 1
ATOM 813 C CA . LEU A 1 101 ? 1.934 -6.247 3.808 1.00 90.81 101 LEU A CA 1
ATOM 814 C C . LEU A 1 101 ? 2.600 -7.375 4.589 1.00 90.81 101 LEU A C 1
ATOM 816 O O . LEU A 1 101 ? 3.052 -7.183 5.719 1.00 90.81 101 LEU A O 1
ATOM 820 N N . PHE A 1 102 ? 2.719 -8.533 3.967 1.00 87.38 102 PHE A N 1
ATOM 821 C CA . PHE A 1 102 ? 3.274 -9.730 4.574 1.00 87.38 102 PHE A CA 1
ATOM 822 C C . PHE A 1 102 ? 4.715 -9.951 4.141 1.00 87.38 102 PHE A C 1
ATOM 824 O O . PHE A 1 102 ? 5.100 -9.663 3.001 1.00 87.38 102 PHE A O 1
ATOM 831 N N . LYS A 1 103 ? 5.528 -10.488 5.053 1.00 85.19 103 LYS A N 1
ATOM 832 C CA . LYS A 1 103 ? 6.820 -11.051 4.659 1.00 85.19 103 LYS A CA 1
ATOM 833 C C . LYS A 1 103 ? 6.562 -12.273 3.775 1.00 85.19 103 LYS A C 1
ATOM 835 O O . LYS A 1 103 ? 5.635 -13.039 4.021 1.00 85.19 103 LYS A O 1
ATOM 840 N N . TYR A 1 104 ? 7.376 -12.410 2.741 1.00 78.69 104 TYR A N 1
ATOM 841 C CA . TYR A 1 104 ? 7.322 -13.521 1.807 1.00 78.69 104 TYR A CA 1
ATOM 842 C C . TYR A 1 104 ? 8.745 -14.016 1.633 1.00 78.69 104 TYR A C 1
ATOM 844 O O . TYR A 1 104 ? 9.554 -13.329 1.011 1.00 78.69 104 TYR A O 1
ATOM 852 N N . ASP A 1 105 ? 9.038 -15.156 2.242 1.00 76.12 105 ASP A N 1
ATOM 853 C CA . ASP A 1 105 ? 10.350 -15.790 2.218 1.00 76.12 105 ASP A CA 1
ATOM 854 C C . ASP A 1 105 ? 10.137 -17.269 1.855 1.00 76.12 105 ASP A C 1
ATOM 856 O O . ASP A 1 105 ? 9.181 -17.890 2.315 1.00 76.12 105 ASP A O 1
ATOM 860 N N . ASN A 1 106 ? 10.994 -17.837 0.999 1.00 73.50 106 ASN A N 1
ATOM 861 C CA . ASN A 1 106 ? 10.944 -19.251 0.584 1.00 73.50 106 ASN A CA 1
ATOM 862 C C . ASN A 1 106 ? 9.569 -19.739 0.086 1.00 73.50 106 ASN A C 1
ATOM 864 O O . ASN A 1 106 ? 9.154 -20.855 0.382 1.00 73.50 106 ASN A O 1
ATOM 868 N N . ASN A 1 107 ? 8.847 -18.903 -0.663 1.00 69.31 107 ASN A N 1
ATOM 869 C CA . ASN A 1 107 ? 7.487 -19.182 -1.138 1.00 69.31 107 ASN A CA 1
ATOM 870 C C . ASN A 1 107 ? 6.426 -19.371 -0.043 1.00 69.31 107 ASN A C 1
ATOM 872 O O . ASN A 1 107 ? 5.326 -19.855 -0.309 1.00 69.31 107 ASN A O 1
ATOM 876 N N . VAL A 1 108 ? 6.725 -18.939 1.182 1.00 72.62 108 VAL A N 1
ATOM 877 C CA . VAL A 1 108 ? 5.798 -18.955 2.309 1.00 72.62 108 VAL A CA 1
ATOM 878 C C . VAL A 1 108 ? 5.469 -17.519 2.703 1.00 72.62 108 VAL A C 1
ATOM 880 O O . VAL A 1 108 ? 6.349 -16.691 2.951 1.00 72.62 108 VAL A O 1
ATOM 883 N N . VAL A 1 109 ? 4.172 -17.218 2.766 1.00 74.12 109 VAL A N 1
ATOM 884 C CA . VAL A 1 109 ? 3.672 -15.962 3.331 1.00 74.12 109 VAL A CA 1
ATOM 885 C C . VAL A 1 109 ? 3.698 -16.088 4.851 1.00 74.12 109 VAL A C 1
ATOM 887 O O . VAL A 1 109 ? 2.970 -16.898 5.427 1.00 74.12 109 VAL A O 1
ATOM 890 N N . ASP A 1 110 ? 4.518 -15.274 5.508 1.00 73.75 110 ASP A N 1
ATOM 891 C CA . ASP A 1 110 ? 4.520 -15.168 6.963 1.00 73.75 110 ASP A CA 1
ATOM 892 C C . ASP A 1 110 ? 3.444 -14.167 7.405 1.00 73.75 110 ASP A C 1
ATOM 894 O O . ASP A 1 110 ? 3.608 -12.943 7.325 1.00 73.75 110 ASP A O 1
ATOM 898 N N . GLY A 1 111 ? 2.327 -14.716 7.883 1.00 65.50 111 GLY A N 1
ATOM 899 C CA . GLY A 1 111 ? 1.204 -13.944 8.401 1.00 65.50 111 GLY A CA 1
ATOM 900 C C . GLY A 1 111 ? 1.435 -13.327 9.783 1.00 65.50 111 GLY A C 1
ATOM 901 O O . GLY A 1 111 ? 0.651 -12.478 10.198 1.00 65.50 111 GLY A O 1
ATOM 902 N N . THR A 1 112 ? 2.486 -13.724 10.509 1.00 64.44 112 THR A N 1
ATOM 903 C CA . THR A 1 112 ? 2.730 -13.235 11.879 1.00 64.44 112 THR A CA 1
ATOM 904 C C . THR A 1 112 ? 3.380 -11.855 11.896 1.00 64.44 112 THR A C 1
ATOM 906 O O . THR A 1 112 ? 3.125 -11.053 12.791 1.00 64.44 112 THR A O 1
ATOM 909 N N . ASN A 1 113 ? 4.163 -11.533 10.864 1.00 64.44 113 ASN A N 1
ATOM 910 C CA . ASN A 1 113 ? 4.867 -10.261 10.717 1.00 64.44 113 ASN A CA 1
ATOM 911 C C . ASN A 1 113 ? 4.247 -9.374 9.626 1.00 64.44 113 ASN A C 1
ATOM 913 O O . ASN A 1 113 ? 4.956 -8.858 8.752 1.00 64.44 113 ASN A O 1
ATOM 917 N N . SER A 1 114 ? 2.924 -9.201 9.660 1.00 74.69 114 SER A N 1
ATOM 918 C CA . SER A 1 114 ? 2.214 -8.340 8.713 1.00 74.69 114 SER A CA 1
ATOM 919 C C . SER A 1 114 ? 2.253 -6.879 9.149 1.00 74.69 114 SER A C 1
ATOM 921 O O . SER A 1 114 ? 1.912 -6.562 10.288 1.00 74.69 114 SER A O 1
ATOM 923 N N . LYS A 1 115 ? 2.594 -5.972 8.237 1.00 87.56 115 LYS A N 1
ATOM 924 C CA . LYS A 1 115 ? 2.340 -4.545 8.427 1.00 87.56 115 LYS A CA 1
ATOM 925 C C . LYS A 1 115 ? 0.930 -4.221 7.958 1.00 87.56 115 LYS A C 1
ATOM 927 O O . LYS A 1 115 ? 0.551 -4.631 6.866 1.00 87.56 115 LYS A O 1
ATOM 932 N N . LEU A 1 116 ? 0.179 -3.490 8.770 1.00 89.94 116 LEU A N 1
ATOM 933 C CA . LEU A 1 116 ? -1.207 -3.129 8.477 1.00 89.94 116 LEU A CA 1
ATOM 934 C C . LEU A 1 116 ? -1.299 -1.625 8.243 1.00 89.94 116 LEU A C 1
ATOM 936 O O . LEU A 1 116 ? -0.851 -0.854 9.091 1.00 89.94 116 LEU A O 1
ATOM 940 N N . ILE A 1 117 ? -1.861 -1.222 7.107 1.00 91.44 117 ILE A N 1
ATOM 941 C CA . ILE A 1 117 ? -2.053 0.181 6.733 1.00 91.44 117 ILE A CA 1
ATOM 942 C C . ILE A 1 117 ? -3.539 0.388 6.465 1.00 91.44 117 ILE A C 1
ATOM 944 O O . ILE A 1 117 ? -4.079 -0.158 5.505 1.00 91.44 117 ILE A O 1
ATOM 948 N N . VAL A 1 118 ? -4.208 1.165 7.312 1.00 91.25 118 VAL A N 1
ATOM 949 C CA . VAL A 1 118 ? -5.607 1.539 7.070 1.00 91.25 118 VAL A CA 1
ATOM 950 C C . VAL A 1 118 ? -5.660 2.513 5.898 1.00 91.25 118 VAL A C 1
ATOM 952 O O . VAL A 1 118 ? -4.944 3.512 5.903 1.00 91.25 118 VAL A O 1
ATOM 955 N N . LEU A 1 119 ? -6.499 2.225 4.901 1.00 91.69 119 LEU A N 1
ATOM 956 C CA . LEU A 1 119 ? -6.565 3.006 3.661 1.00 91.69 119 LEU A CA 1
ATOM 957 C C . LEU A 1 119 ? -7.432 4.266 3.774 1.00 91.69 119 LEU A C 1
ATOM 959 O O . LEU A 1 119 ? -7.348 5.153 2.922 1.00 91.69 119 LEU A O 1
ATOM 963 N N . ARG A 1 120 ? -8.217 4.393 4.846 1.00 87.56 120 ARG A N 1
ATOM 964 C CA . ARG A 1 120 ? -9.024 5.587 5.117 1.00 87.56 120 ARG A CA 1
ATOM 965 C C . ARG A 1 120 ? -8.148 6.839 5.200 1.00 87.56 120 ARG A C 1
ATOM 967 O O . ARG A 1 120 ? -7.165 6.860 5.941 1.00 87.56 120 ARG A O 1
ATOM 974 N N . ASN A 1 121 ? -8.544 7.894 4.485 1.00 87.88 121 ASN A N 1
ATOM 975 C CA . ASN A 1 121 ? -7.804 9.159 4.382 1.00 87.88 121 ASN A CA 1
ATOM 976 C C . ASN A 1 121 ? -6.356 9.008 3.881 1.00 87.88 121 ASN A C 1
ATOM 978 O O . ASN A 1 121 ? -5.509 9.854 4.180 1.00 87.88 121 ASN A O 1
ATOM 982 N N . THR A 1 122 ? -6.048 7.940 3.143 1.00 91.88 122 THR A N 1
ATOM 983 C CA . THR A 1 122 ? -4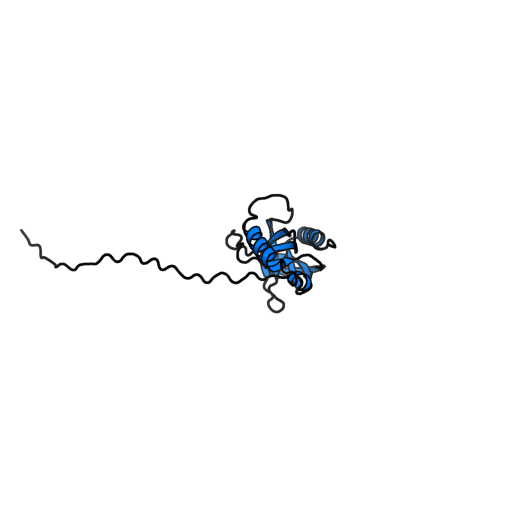.751 7.824 2.473 1.00 91.88 122 THR A CA 1
ATOM 984 C C . THR A 1 122 ? -4.772 8.541 1.128 1.00 91.88 122 THR A C 1
ATOM 986 O O . THR A 1 122 ? -5.818 8.716 0.507 1.00 91.88 122 THR A O 1
ATOM 989 N N . ARG A 1 123 ? -3.603 8.998 0.679 1.00 92.69 123 ARG A N 1
ATOM 990 C CA . ARG A 1 123 ? -3.418 9.584 -0.652 1.00 92.69 123 ARG A CA 1
ATOM 991 C C . ARG A 1 123 ? -2.399 8.765 -1.414 1.00 92.69 123 ARG A C 1
ATOM 993 O O . ARG A 1 123 ? -1.277 8.591 -0.939 1.00 92.69 123 ARG A O 1
ATOM 1000 N N . CYS A 1 124 ? -2.782 8.284 -2.587 1.00 94.25 124 CYS A N 1
ATOM 1001 C CA . CYS A 1 124 ? -1.890 7.545 -3.464 1.00 94.25 124 CYS A CA 1
ATOM 1002 C C . CYS A 1 124 ? -1.441 8.457 -4.616 1.00 94.25 124 CYS A C 1
ATOM 1004 O O . CYS A 1 124 ? -2.273 9.037 -5.310 1.00 94.25 124 CYS A O 1
ATOM 1006 N N . THR A 1 125 ? -0.131 8.628 -4.800 1.00 94.62 125 THR A N 1
ATOM 1007 C CA . THR A 1 125 ? 0.454 9.480 -5.846 1.00 94.62 125 THR A CA 1
ATOM 1008 C C . THR A 1 125 ? 1.415 8.697 -6.725 1.00 94.62 125 THR A C 1
ATOM 1010 O O . THR A 1 125 ? 2.164 7.834 -6.264 1.00 94.62 125 THR A O 1
ATOM 1013 N N . ARG A 1 126 ? 1.412 9.012 -8.020 1.00 95.31 126 ARG A N 1
ATOM 1014 C CA . ARG A 1 126 ? 2.436 8.544 -8.956 1.00 95.31 126 ARG A CA 1
ATOM 1015 C C . ARG A 1 126 ? 3.713 9.347 -8.710 1.00 95.31 126 ARG A C 1
ATOM 1017 O O . ARG A 1 126 ? 3.641 10.567 -8.653 1.00 95.31 126 ARG A O 1
ATOM 1024 N N . GLU A 1 127 ? 4.855 8.674 -8.585 1.00 90.50 127 GLU A N 1
ATOM 1025 C CA . GLU A 1 127 ? 6.139 9.357 -8.349 1.00 90.50 127 GLU A CA 1
ATOM 1026 C C . GLU A 1 127 ? 7.044 9.302 -9.585 1.00 90.50 127 GLU A C 1
ATOM 1028 O O . GLU A 1 127 ? 7.566 10.325 -10.009 1.00 90.50 127 GLU A O 1
ATOM 1033 N N . GLY A 1 128 ? 7.212 8.128 -10.204 1.00 88.25 128 GLY A N 1
ATOM 1034 C CA . GLY A 1 128 ? 8.081 7.990 -11.375 1.00 88.25 128 GLY A CA 1
ATOM 1035 C C . GLY A 1 128 ? 8.544 6.560 -11.622 1.00 88.25 128 GLY A C 1
ATOM 1036 O O . GLY A 1 128 ? 7.828 5.600 -11.322 1.00 88.25 128 GLY A O 1
ATOM 1037 N N . GLU A 1 129 ? 9.743 6.429 -12.179 1.00 90.25 129 GLU A N 1
ATOM 1038 C CA . GLU A 1 129 ? 10.395 5.164 -12.520 1.00 90.25 129 GLU A CA 1
ATOM 1039 C C . GLU A 1 129 ? 11.818 5.158 -11.962 1.00 90.25 129 GLU A C 1
ATOM 1041 O O . GLU A 1 129 ? 12.459 6.204 -11.861 1.00 90.25 129 GLU A O 1
ATOM 1046 N N . ILE A 1 130 ? 12.295 3.987 -11.550 1.00 86.69 130 ILE A N 1
ATOM 1047 C CA . ILE A 1 130 ? 13.670 3.794 -11.091 1.00 86.69 130 ILE A CA 1
ATOM 1048 C C . ILE A 1 130 ? 14.268 2.584 -11.792 1.00 86.69 130 ILE A C 1
ATOM 1050 O O . ILE A 1 130 ? 13.608 1.555 -11.918 1.00 86.69 130 ILE A O 1
ATOM 1054 N N . ASP A 1 131 ? 15.537 2.681 -12.165 1.00 82.38 131 ASP A N 1
ATOM 1055 C CA . ASP A 1 131 ? 16.305 1.526 -12.611 1.00 82.38 131 ASP A CA 1
ATOM 1056 C C . ASP A 1 131 ? 16.998 0.915 -11.389 1.00 82.38 131 ASP A C 1
ATOM 1058 O O . ASP A 1 131 ? 17.862 1.527 -10.753 1.00 82.38 131 ASP A O 1
ATOM 1062 N N . ALA A 1 132 ? 16.567 -0.282 -10.997 1.00 74.31 132 ALA A N 1
ATOM 1063 C CA . ALA A 1 132 ? 17.097 -0.996 -9.846 1.00 74.31 132 ALA A CA 1
ATOM 1064 C C . ALA A 1 132 ? 17.671 -2.335 -10.306 1.00 74.31 132 ALA A C 1
ATOM 1066 O O . ALA A 1 132 ? 16.917 -3.234 -10.658 1.00 74.31 132 ALA A O 1
ATOM 1067 N N . GLN A 1 133 ? 19.001 -2.478 -10.261 1.00 67.00 133 GLN A N 1
ATOM 1068 C CA . GLN A 1 133 ? 19.694 -3.743 -10.560 1.00 67.00 133 GLN A CA 1
ATOM 1069 C C . GLN A 1 133 ? 19.211 -4.386 -11.875 1.00 67.00 133 GLN A C 1
ATOM 1071 O O . GLN A 1 133 ? 18.763 -5.527 -11.875 1.00 67.00 133 GLN A O 1
ATOM 1076 N N . TYR A 1 134 ? 19.302 -3.643 -12.985 1.00 69.44 134 TYR A N 1
ATOM 1077 C CA . TYR A 1 134 ? 18.925 -4.090 -14.339 1.00 69.44 134 TYR A CA 1
ATOM 1078 C C . TYR A 1 134 ? 17.423 -4.300 -14.585 1.00 69.44 134 TYR A C 1
ATOM 1080 O O . TYR A 1 134 ? 17.036 -4.721 -15.670 1.00 69.44 134 TYR A O 1
ATOM 1088 N N . GLU A 1 135 ? 16.569 -3.959 -13.621 1.00 81.94 135 GLU A N 1
ATOM 1089 C CA . GLU A 1 135 ? 15.117 -3.998 -13.770 1.00 81.94 135 GLU A CA 1
ATOM 1090 C C . GLU A 1 135 ? 14.538 -2.587 -13.609 1.00 81.94 135 GLU A C 1
ATOM 1092 O O . GLU A 1 135 ? 14.767 -1.908 -12.600 1.00 81.94 135 GLU A O 1
ATOM 1097 N N . ARG A 1 136 ? 13.759 -2.146 -14.601 1.00 84.75 136 ARG A N 1
ATOM 1098 C CA . ARG A 1 136 ? 12.979 -0.913 -14.499 1.00 84.75 136 ARG A CA 1
ATOM 1099 C C . ARG A 1 136 ? 11.788 -1.148 -13.577 1.00 84.75 136 ARG A C 1
ATOM 1101 O O . ARG A 1 136 ? 11.032 -2.102 -13.746 1.00 84.75 136 ARG A O 1
ATOM 1108 N N . ARG A 1 137 ? 11.605 -0.265 -12.599 1.00 90.88 137 ARG A N 1
ATOM 1109 C CA . ARG A 1 137 ? 10.520 -0.345 -11.619 1.00 90.88 137 ARG A CA 1
ATOM 1110 C C . ARG A 1 137 ? 9.678 0.912 -11.627 1.00 90.88 137 ARG A C 1
ATOM 1112 O O . ARG A 1 137 ? 10.190 2.026 -11.604 1.00 90.88 137 ARG A O 1
ATOM 1119 N N . TYR A 1 138 ? 8.371 0.716 -11.562 1.00 93.94 138 TYR A N 1
ATOM 1120 C CA . TYR A 1 138 ? 7.374 1.775 -11.621 1.00 93.94 138 TYR A CA 1
ATOM 1121 C C . TYR A 1 138 ? 6.903 2.101 -10.210 1.00 93.94 138 TYR A C 1
ATOM 1123 O O . TYR A 1 138 ? 6.326 1.249 -9.525 1.00 93.94 138 TYR A O 1
ATOM 1131 N N . VAL A 1 139 ? 7.181 3.327 -9.769 1.00 94.69 139 VAL A N 1
ATOM 1132 C CA . VAL A 1 139 ? 7.070 3.761 -8.374 1.00 94.69 139 VAL A CA 1
ATOM 1133 C C . VAL A 1 139 ? 5.801 4.574 -8.140 1.00 94.69 139 VAL A C 1
ATOM 1135 O O . VAL A 1 139 ? 5.437 5.452 -8.928 1.00 94.69 139 VAL A O 1
ATOM 1138 N N . PHE A 1 140 ? 5.157 4.306 -7.010 1.00 95.38 140 PHE A N 1
ATOM 1139 C CA . PHE A 1 140 ? 4.066 5.105 -6.469 1.00 95.38 140 PHE A CA 1
ATOM 1140 C C . PHE A 1 140 ? 4.214 5.253 -4.953 1.00 95.38 140 PHE A C 1
ATOM 1142 O O . PHE A 1 140 ? 4.868 4.443 -4.286 1.00 95.38 140 PHE A O 1
ATOM 1149 N N . ARG A 1 141 ? 3.619 6.305 -4.401 1.00 95.00 141 ARG A N 1
ATOM 1150 C CA . ARG A 1 141 ? 3.655 6.626 -2.977 1.00 95.00 141 ARG A CA 1
ATOM 1151 C C . ARG A 1 141 ? 2.252 6.545 -2.400 1.00 95.00 141 ARG A C 1
ATOM 1153 O O . ARG A 1 141 ? 1.314 7.050 -2.996 1.00 95.00 141 ARG A O 1
ATOM 1160 N N . LEU A 1 142 ? 2.131 5.961 -1.214 1.00 95.00 142 LEU A N 1
ATOM 1161 C CA . LEU A 1 142 ? 0.921 5.992 -0.401 1.00 95.00 142 LEU A CA 1
ATOM 1162 C C . LEU A 1 142 ? 1.218 6.772 0.879 1.00 95.00 142 LEU A C 1
ATOM 1164 O O . LEU A 1 142 ? 2.050 6.352 1.682 1.00 95.00 142 LEU A O 1
ATOM 1168 N N . ALA A 1 143 ? 0.561 7.906 1.070 1.00 92.81 143 ALA A N 1
ATOM 1169 C CA . ALA A 1 143 ? 0.666 8.713 2.276 1.00 92.81 143 ALA A CA 1
ATOM 1170 C C . ALA A 1 143 ? -0.537 8.446 3.186 1.00 92.81 143 ALA A C 1
ATOM 1172 O O . ALA A 1 143 ? -1.676 8.685 2.787 1.00 92.81 143 ALA A O 1
ATOM 1173 N N . SER A 1 144 ? -0.283 7.949 4.397 1.00 90.44 144 SER A N 1
ATOM 1174 C CA . SER A 1 144 ? -1.252 7.923 5.495 1.00 90.44 144 SER A CA 1
ATOM 1175 C C . SER A 1 144 ? -1.152 9.208 6.320 1.00 90.44 144 SER A C 1
ATOM 1177 O O . SER A 1 144 ? -0.267 10.037 6.106 1.00 90.44 144 SER A O 1
ATOM 1179 N N . SER A 1 145 ? -2.019 9.362 7.324 1.00 85.56 145 SER A N 1
ATOM 1180 C CA . SER A 1 145 ? -1.934 10.481 8.272 1.00 85.56 145 SER A CA 1
ATOM 1181 C C . SER A 1 145 ? -0.656 10.475 9.122 1.00 85.56 145 SER A C 1
ATOM 1183 O O . SER A 1 145 ? -0.347 11.478 9.754 1.00 85.56 145 SER A O 1
ATOM 1185 N N . LYS A 1 146 ? 0.056 9.342 9.200 1.00 86.00 146 LYS A N 1
ATOM 1186 C CA . LYS A 1 146 ? 1.239 9.174 10.060 1.00 86.00 146 LYS A CA 1
ATOM 1187 C C . LYS A 1 146 ? 2.528 8.982 9.275 1.00 86.00 146 LYS A C 1
ATOM 1189 O O . LYS A 1 146 ? 3.603 9.318 9.769 1.00 86.00 146 LYS A O 1
ATOM 1194 N N . LYS A 1 147 ? 2.452 8.355 8.099 1.00 89.31 147 LYS A N 1
ATOM 1195 C CA . LYS A 1 147 ? 3.633 7.843 7.406 1.00 89.31 147 LYS A CA 1
ATOM 1196 C C . LYS A 1 147 ? 3.430 7.778 5.903 1.00 89.31 147 LYS A C 1
ATOM 1198 O O . LYS A 1 147 ? 2.342 7.536 5.399 1.00 89.31 147 LYS A O 1
ATOM 1203 N N . GLU A 1 148 ? 4.535 7.929 5.189 1.00 91.81 148 GLU A N 1
ATOM 1204 C CA . GLU A 1 148 ? 4.593 7.709 3.750 1.00 91.81 148 GLU A CA 1
ATOM 1205 C C . GLU A 1 148 ? 5.222 6.351 3.444 1.00 91.81 148 GLU A C 1
ATOM 1207 O O . GLU A 1 148 ? 6.248 5.964 4.020 1.00 91.81 148 GLU A O 1
ATOM 1212 N N . TYR A 1 149 ? 4.628 5.658 2.484 1.00 92.94 149 TYR A N 1
ATOM 1213 C CA . TYR A 1 149 ? 5.081 4.387 1.951 1.00 92.94 149 TYR A CA 1
ATOM 1214 C C . TYR A 1 149 ? 5.425 4.557 0.487 1.00 92.94 149 TYR A C 1
ATOM 1216 O O . TYR A 1 149 ? 4.685 5.180 -0.264 1.00 92.94 149 TYR A O 1
ATOM 1224 N N . TRP A 1 150 ? 6.551 3.983 0.086 1.00 93.81 150 TRP A N 1
ATOM 1225 C CA . TRP A 1 150 ? 6.974 3.959 -1.305 1.00 93.81 150 TRP A CA 1
ATOM 1226 C C . TRP A 1 150 ? 6.893 2.524 -1.788 1.00 93.81 150 TRP A C 1
ATOM 1228 O O . TRP A 1 150 ? 7.524 1.630 -1.209 1.00 93.81 150 TRP A O 1
ATOM 1238 N N . PHE A 1 151 ? 6.116 2.333 -2.842 1.00 94.88 151 PHE A N 1
ATOM 1239 C CA . PHE A 1 151 ? 5.876 1.057 -3.480 1.00 94.88 151 PHE A CA 1
ATOM 1240 C C . PHE A 1 151 ? 6.436 1.074 -4.891 1.00 94.88 151 PHE A C 1
ATOM 1242 O O . PHE A 1 151 ? 6.480 2.113 -5.547 1.00 94.88 151 PHE A O 1
ATOM 1249 N N . SER A 1 152 ? 6.868 -0.085 -5.367 1.00 94.12 152 SER A N 1
ATOM 1250 C CA . SER A 1 152 ? 7.184 -0.261 -6.772 1.00 94.12 152 SER A CA 1
ATOM 1251 C C . SER A 1 152 ? 6.720 -1.609 -7.302 1.00 94.12 152 SER A C 1
ATOM 1253 O O . SER A 1 152 ? 6.554 -2.583 -6.563 1.00 94.12 152 SER A O 1
ATOM 1255 N N . THR A 1 153 ? 6.475 -1.619 -8.606 1.00 93.56 153 THR A N 1
ATOM 1256 C CA . THR A 1 153 ? 6.043 -2.772 -9.402 1.00 93.56 153 THR A CA 1
ATOM 1257 C C . THR A 1 153 ? 7.001 -2.947 -10.576 1.00 93.56 153 THR A C 1
ATOM 1259 O O . THR A 1 153 ? 7.699 -2.002 -10.942 1.00 93.56 153 THR A O 1
ATOM 1262 N N . SER A 1 154 ? 7.031 -4.137 -11.169 1.00 91.31 154 SER A N 1
ATOM 1263 C CA . SER A 1 154 ? 7.826 -4.415 -12.372 1.00 91.31 154 SER A CA 1
ATOM 1264 C C . SER A 1 154 ? 7.169 -3.930 -13.672 1.00 91.31 154 SER A C 1
ATOM 1266 O O . SER A 1 154 ? 7.775 -4.022 -14.730 1.00 91.31 154 SER A O 1
ATOM 1268 N N . ASP A 1 155 ? 5.935 -3.417 -13.612 1.00 91.56 155 ASP A N 1
ATOM 1269 C CA . ASP A 1 155 ? 5.130 -3.077 -14.788 1.00 91.56 155 ASP A CA 1
ATOM 1270 C C . ASP A 1 155 ? 4.304 -1.800 -14.545 1.00 91.56 155 ASP A C 1
ATOM 1272 O O . ASP A 1 155 ? 3.649 -1.651 -13.507 1.00 91.56 155 ASP A O 1
ATOM 1276 N N . ALA A 1 156 ? 4.309 -0.893 -15.524 1.00 92.56 156 ALA A N 1
ATOM 1277 C CA . ALA A 1 156 ? 3.521 0.334 -15.530 1.00 92.56 156 ALA A CA 1
ATOM 1278 C C . ALA A 1 156 ? 2.018 0.070 -15.368 1.00 92.56 156 ALA A C 1
ATOM 1280 O O . ALA A 1 156 ? 1.348 0.791 -14.625 1.00 92.56 156 ALA A O 1
ATOM 1281 N N . GLN A 1 157 ? 1.491 -0.967 -16.025 1.00 92.44 157 GLN A N 1
ATOM 1282 C CA . GLN A 1 157 ? 0.075 -1.322 -15.966 1.00 92.44 157 GLN A CA 1
ATOM 1283 C C . GLN A 1 157 ? -0.306 -1.790 -14.558 1.00 92.44 157 GLN A C 1
ATOM 1285 O O . GLN A 1 157 ? -1.347 -1.397 -14.029 1.00 92.44 157 GLN A O 1
ATOM 1290 N N . LYS A 1 158 ? 0.569 -2.564 -13.900 1.00 92.06 158 LYS A N 1
ATOM 1291 C CA . LYS A 1 158 ? 0.378 -2.962 -12.497 1.00 92.06 158 LYS A CA 1
ATOM 1292 C C . LYS A 1 158 ? 0.386 -1.751 -11.570 1.00 92.06 158 LYS A C 1
ATOM 1294 O O . LYS A 1 158 ? -0.487 -1.663 -10.708 1.00 92.06 158 LYS A O 1
ATOM 1299 N N . ARG A 1 159 ? 1.320 -0.803 -11.747 1.00 93.94 159 ARG A N 1
ATOM 1300 C CA . ARG A 1 159 ? 1.308 0.467 -10.994 1.00 93.94 159 ARG A CA 1
ATOM 1301 C C . ARG A 1 159 ? -0.031 1.183 -11.159 1.00 93.94 159 ARG A C 1
ATOM 1303 O O . ARG A 1 159 ? -0.578 1.654 -10.168 1.00 93.94 159 ARG A O 1
ATOM 1310 N N . GLU A 1 160 ? -0.551 1.267 -12.381 1.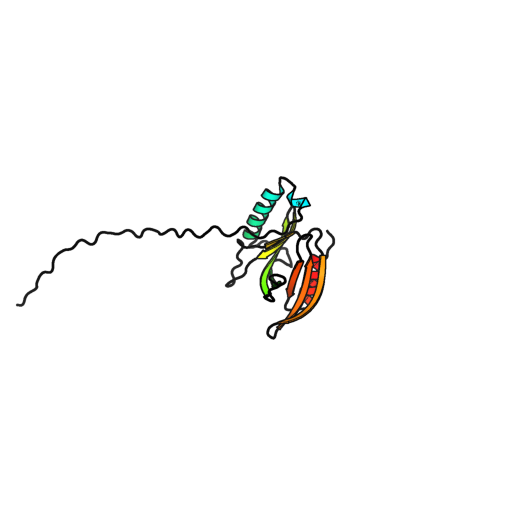00 94.12 160 GLU A N 1
ATOM 1311 C CA . GLU A 1 160 ? -1.795 1.993 -12.641 1.00 94.12 160 GLU A CA 1
ATOM 1312 C C . GLU A 1 160 ? -3.006 1.334 -11.983 1.00 94.12 160 GLU A C 1
ATOM 1314 O O . GLU A 1 160 ? -3.789 2.018 -11.329 1.00 94.12 160 GLU A O 1
ATOM 1319 N N . LYS A 1 161 ? -3.101 0.001 -12.045 1.00 92.75 161 LYS A N 1
ATOM 1320 C CA . LYS A 1 161 ? -4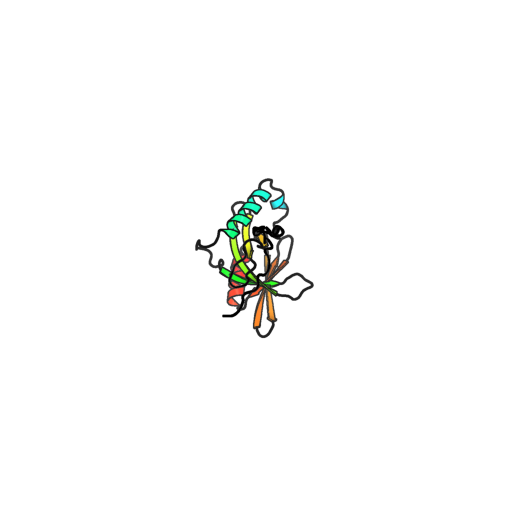.117 -0.756 -11.302 1.00 92.75 161 LYS A CA 1
ATOM 1321 C C . LYS A 1 161 ? -4.060 -0.464 -9.798 1.00 92.75 161 LYS A C 1
ATOM 1323 O O . LYS A 1 161 ? -5.093 -0.235 -9.173 1.00 92.75 161 LYS A O 1
ATOM 1328 N N . TRP A 1 162 ? -2.859 -0.415 -9.214 1.00 92.88 162 TRP A N 1
ATOM 1329 C CA . TRP A 1 162 ? -2.678 -0.056 -7.802 1.00 92.88 162 TRP A CA 1
ATOM 1330 C C . TRP A 1 162 ? -3.086 1.385 -7.493 1.00 92.88 162 TRP A C 1
ATOM 1332 O O . TRP A 1 162 ? -3.756 1.620 -6.489 1.00 92.88 162 TRP A O 1
ATOM 1342 N N . LEU A 1 163 ? -2.714 2.343 -8.345 1.00 93.12 163 LEU A N 1
ATOM 1343 C CA . LEU A 1 163 ? -3.124 3.740 -8.198 1.00 93.12 163 LEU A CA 1
ATOM 1344 C C . LEU A 1 163 ? -4.649 3.860 -8.238 1.00 93.12 163 LEU A C 1
ATOM 1346 O O . LEU A 1 163 ? -5.226 4.433 -7.324 1.00 93.12 163 LEU A O 1
ATOM 1350 N N . GLN A 1 164 ? -5.313 3.257 -9.223 1.00 91.69 164 GLN A N 1
ATOM 1351 C CA . GLN A 1 164 ? -6.775 3.268 -9.320 1.00 91.69 164 GLN A CA 1
ATOM 1352 C C . GLN A 1 164 ? -7.433 2.650 -8.084 1.00 91.69 164 GLN A C 1
ATOM 1354 O O . GLN A 1 164 ? -8.372 3.224 -7.537 1.00 91.69 164 GLN A O 1
ATOM 1359 N N . ARG A 1 165 ? -6.911 1.520 -7.591 1.00 89.75 165 ARG A N 1
ATOM 1360 C CA . ARG A 1 165 ? -7.483 0.815 -6.438 1.00 89.75 165 ARG A CA 1
ATOM 1361 C C . ARG A 1 165 ? -7.324 1.562 -5.113 1.00 89.75 165 ARG A C 1
ATOM 1363 O O . ARG A 1 165 ? -8.203 1.448 -4.256 1.00 89.75 165 ARG A O 1
ATOM 1370 N N . LEU A 1 166 ? -6.205 2.267 -4.935 1.00 91.50 166 LEU A N 1
ATOM 1371 C CA . LEU A 1 166 ? -5.841 2.951 -3.689 1.00 91.50 166 LEU A CA 1
ATOM 1372 C C . LEU A 1 166 ? -6.238 4.434 -3.664 1.00 91.50 166 LEU A C 1
ATOM 1374 O O . LEU A 1 166 ? -6.331 5.005 -2.584 1.00 91.50 166 LEU A O 1
ATOM 1378 N N . SER A 1 167 ? -6.459 5.063 -4.821 1.00 86.00 167 SER A N 1
ATOM 1379 C CA . SER A 1 167 ? -6.830 6.483 -4.919 1.00 86.00 167 SER A CA 1
ATOM 1380 C C . SER A 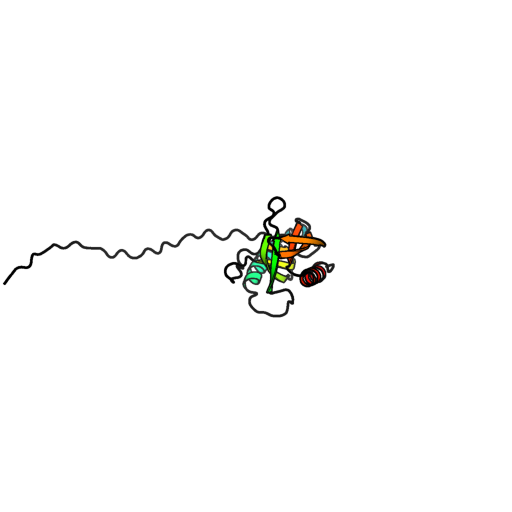1 167 ? -8.328 6.751 -4.775 1.00 86.00 167 SER A C 1
ATOM 1382 O O . SER A 1 167 ? -8.725 7.913 -4.810 1.00 86.00 167 SER A O 1
ATOM 1384 N N . VAL A 1 168 ? -9.168 5.718 -4.641 1.00 75.19 168 VAL A N 1
ATOM 1385 C CA . VAL A 1 168 ? -10.618 5.905 -4.479 1.00 75.19 168 VAL A CA 1
ATOM 1386 C C . VAL A 1 168 ? -10.879 6.678 -3.178 1.00 75.19 168 VAL A C 1
ATOM 1388 O O . VAL A 1 168 ? -10.514 6.169 -2.115 1.00 75.19 168 VAL A O 1
ATOM 1391 N N . PRO A 1 169 ? -11.495 7.877 -3.229 1.00 61.38 169 PRO A N 1
ATOM 1392 C CA . PRO A 1 169 ? -11.865 8.625 -2.031 1.00 61.38 169 PRO A CA 1
ATOM 1393 C C . PRO A 1 169 ? -12.859 7.806 -1.201 1.00 61.38 169 PRO A C 1
AT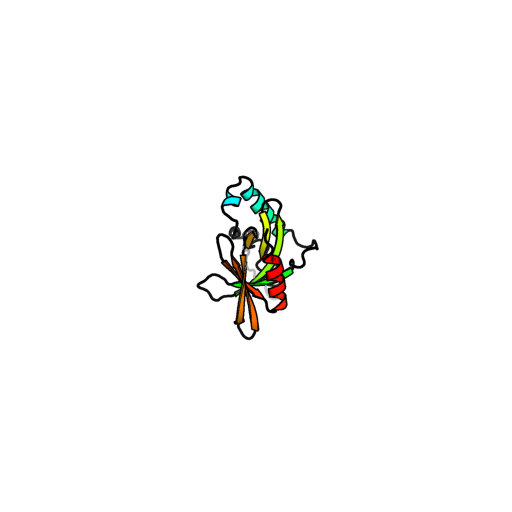OM 1395 O O . PRO A 1 169 ? -13.868 7.349 -1.739 1.00 61.38 169 PRO A O 1
ATOM 1398 N N . ARG A 1 170 ? -12.560 7.587 0.083 1.00 59.47 170 ARG A N 1
ATOM 1399 C CA . ARG A 1 170 ? -13.355 6.763 1.006 1.00 59.47 170 ARG A CA 1
ATOM 1400 C C . ARG A 1 170 ? -13.359 7.348 2.410 1.00 59.47 170 ARG A C 1
ATOM 1402 O O . ARG A 1 170 ? -12.265 7.741 2.884 1.00 59.47 170 ARG A O 1
#

pLDDT: mean 74.14, std 17.98, range [36.06, 95.38]

InterPro domains:
  IPR001849 Pleckstrin homology domain [PF00169] (72-166)
  IPR001849 Pleckstrin homology domain [PS50003] (63-170)
  IPR011993 PH-like domain superfamily [G3DSA:2.30.29.30] (50-169)

Secondary structure (DSSP, 8-state):
-----------------------PPPPPPPPEE--HHHHTSTTHHHHHHHHHHHHHH-SS----TTTTEEEEEE-TTT---EEEEEEEEEEETTTEEEEEEEEEETTEEEEEEEEEEE-TT-EEEEEEEEEETTEEEEEEEEE-SS-EEEEEES-HHHHHHHHHHH-S--

Radius of gyration: 25.07 Å; chains: 1; bounding box: 59×83×50 Å

Foldseek 3Di:
DDDDDDDDDDDDDDDDPDPPPPPPPDPPAAAEAADVVLVPDPCSVVQVVVCLVVLVVPPDDDDDPQQADWKWKQDDDPDRDTDIWGWDWDQGPSLGIKIWTFDADPNDTDSRHIYIHRLAPKAKAFDAWDCDPNAIWGWIWIDDPVDIIIIIDSDPVVSVVVNVVSHPHD

Sequence (170 aa):
LTHLPWGSVVDRALSSPSHNSQNSPAPPPPEVDVPESVMKHPEAKRSLKELQRYSLKSKMNSDAEFTGMMLWVKRGKLVRRWRQRFVSIVEHRFFGEVLCLFKYDNNVVDGTNSKLIVLRNTRCTREGEIDAQYERRYVFRLASSKKEYWFSTSDAQKREKWLQRLSVPR

Organism: NCBI:txid101924